Protein AF-A0A9E2J4Q6-F1 (afdb_monomer)

Solvent-accessible surface area (backbone atoms only — not comparable to full-atom values): 3330 Å² total; per-residue (Å²): 52,31,35,20,72,72,70,67,47,75,79,47,80,59,89,57,57,96,89,51,82,77,54,40,29,40,19,68,30,32,74,90,74,85,26,45,78,69,36,57,69,54,63,44,80,46,82,78,89,82,82,83,131

Foldseek 3Di:
DEAEPVPRDDPDDDDDDPPDDGWYKYFPDDPVHPDDPVSSVPIDIDDPVPDDD

Radius of gyration: 12.25 Å; Cα contacts (8 Å, |Δi|>4): 92; chains: 1; bounding box: 31×20×35 Å

Mean predicted aligned error: 7.3 Å

Structure (mmCIF, N/CA/C/O backbone):
data_AF-A0A9E2J4Q6-F1
#
_entry.id   AF-A0A9E2J4Q6-F1
#
loop_
_atom_site.group_PDB
_atom_site.id
_atom_site.type_symbol
_atom_site.label_atom_id
_atom_site.label_alt_id
_atom_site.label_comp_id
_atom_site.label_asym_id
_atom_site.label_entity_id
_atom_site.label_seq_id
_atom_site.pdbx_PDB_ins_code
_atom_site.Cartn_x
_atom_site.Cartn_y
_atom_site.Cartn_z
_atom_site.occupancy
_atom_site.B_iso_or_equiv
_atom_site.auth_seq_id
_atom_site.auth_comp_id
_atom_site.auth_asym_id
_atom_site.auth_atom_id
_atom_site.pdbx_PDB_model_num
ATOM 1 N N . MET A 1 1 ? 6.007 1.184 -5.140 1.00 83.31 1 MET A N 1
ATOM 2 C CA . MET A 1 1 ? 5.022 2.209 -4.683 1.00 83.31 1 MET A CA 1
ATOM 3 C C . MET A 1 1 ? 3.921 1.556 -3.860 1.00 83.31 1 MET A C 1
ATOM 5 O O . MET A 1 1 ? 3.673 0.389 -4.107 1.00 83.31 1 MET A O 1
ATOM 9 N N . VAL A 1 2 ? 3.270 2.266 -2.928 1.00 86.19 2 VAL A N 1
ATOM 10 C CA . VAL A 1 2 ? 2.164 1.722 -2.114 1.00 86.19 2 VAL A CA 1
ATOM 11 C C . VAL A 1 2 ? 0.832 2.377 -2.488 1.00 86.19 2 VAL A C 1
ATOM 13 O O . VAL A 1 2 ? 0.654 3.586 -2.291 1.00 86.19 2 VAL A O 1
ATOM 16 N N . GLN A 1 3 ? -0.109 1.581 -2.994 1.00 87.56 3 GLN A N 1
ATOM 17 C CA . GLN A 1 3 ? -1.424 2.020 -3.456 1.00 87.56 3 GLN A CA 1
ATOM 18 C C . GLN A 1 3 ? -2.556 1.389 -2.633 1.00 87.56 3 GLN A C 1
ATOM 20 O O . GLN A 1 3 ? -2.481 0.253 -2.175 1.00 87.56 3 GLN A O 1
ATOM 25 N N . CYS A 1 4 ? -3.624 2.153 -2.403 1.00 88.75 4 CYS A N 1
ATOM 26 C CA . CYS A 1 4 ?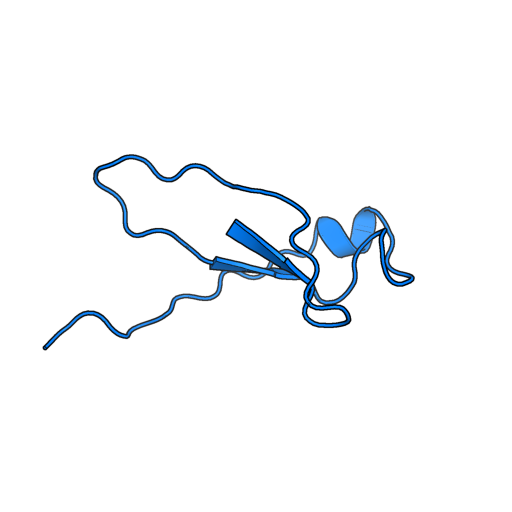 -4.820 1.653 -1.732 1.00 88.75 4 CYS A CA 1
ATOM 27 C C . CYS A 1 4 ? -5.849 1.135 -2.740 1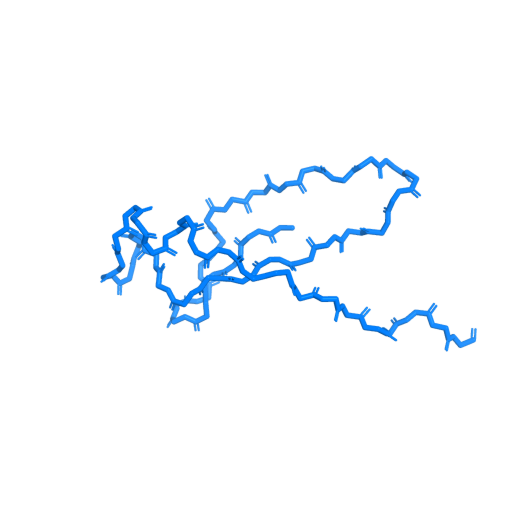.00 88.75 4 CYS A C 1
ATOM 29 O O . CYS A 1 4 ? -6.337 1.909 -3.557 1.00 88.75 4 CYS A O 1
ATOM 31 N N . ASN A 1 5 ? -6.277 -0.121 -2.622 1.00 87.94 5 ASN A N 1
ATOM 32 C CA . ASN A 1 5 ? -7.273 -0.711 -3.524 1.00 87.94 5 ASN A CA 1
ATOM 33 C C . ASN A 1 5 ? -8.674 -0.102 -3.378 1.00 87.94 5 ASN A C 1
ATOM 35 O O . ASN A 1 5 ? -9.429 -0.046 -4.344 1.00 87.94 5 ASN A O 1
ATOM 39 N N . ASN A 1 6 ? -9.031 0.390 -2.189 1.00 87.12 6 ASN A N 1
ATOM 40 C CA . ASN A 1 6 ? -10.374 0.920 -1.937 1.00 87.12 6 ASN A CA 1
ATOM 41 C C . ASN A 1 6 ? -10.609 2.320 -2.528 1.00 87.12 6 ASN A C 1
ATOM 43 O O . ASN A 1 6 ? -11.720 2.643 -2.930 1.00 87.12 6 ASN A O 1
ATOM 47 N N . CYS A 1 7 ? -9.585 3.174 -2.567 1.00 89.25 7 CYS A N 1
ATOM 48 C CA . CYS A 1 7 ? -9.725 4.559 -3.044 1.00 89.25 7 CYS A CA 1
ATOM 49 C C . CYS A 1 7 ? -8.702 4.968 -4.099 1.00 89.25 7 CYS A C 1
ATOM 51 O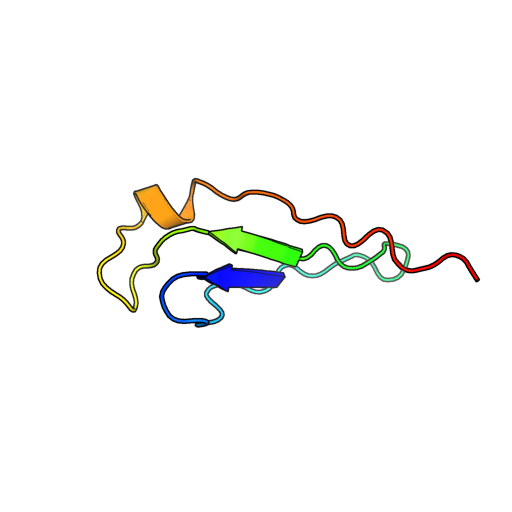 O . CYS A 1 7 ? -8.630 6.143 -4.453 1.00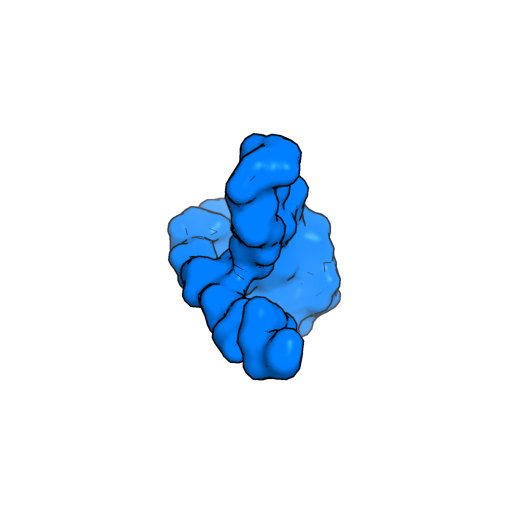 89.25 7 CYS A O 1
ATOM 53 N N . GLN A 1 8 ? -7.867 4.026 -4.538 1.00 87.44 8 GLN A N 1
ATOM 54 C CA . GLN A 1 8 ? -6.776 4.218 -5.494 1.00 87.44 8 GLN A CA 1
ATOM 55 C C . GLN A 1 8 ? -5.758 5.302 -5.113 1.00 87.44 8 GLN A C 1
ATOM 57 O O . GLN A 1 8 ? -4.898 5.650 -5.918 1.00 87.44 8 GLN A O 1
ATOM 62 N N . SER A 1 9 ? -5.801 5.816 -3.879 1.00 86.00 9 SER A N 1
ATOM 63 C CA . SER A 1 9 ? -4.832 6.802 -3.410 1.00 86.00 9 SER A CA 1
ATOM 64 C C . SER A 1 9 ? -3.461 6.170 -3.237 1.00 86.00 9 SER A C 1
ATOM 66 O O . SER A 1 9 ? -3.327 5.111 -2.619 1.00 86.00 9 SER A O 1
ATOM 68 N N . ILE A 1 10 ? -2.439 6.883 -3.703 1.00 87.12 10 ILE A N 1
ATOM 69 C CA . ILE A 1 10 ? -1.050 6.582 -3.372 1.00 87.12 10 ILE A CA 1
ATOM 70 C C . ILE A 1 10 ? -0.797 7.077 -1.947 1.00 87.12 10 ILE A C 1
ATOM 72 O O . ILE A 1 10 ? -1.016 8.255 -1.628 1.00 87.12 10 ILE A O 1
ATOM 76 N N . VAL A 1 11 ? -0.398 6.154 -1.076 1.00 87.44 11 VAL A N 1
ATOM 77 C CA . VAL A 1 11 ? -0.141 6.435 0.344 1.00 87.44 11 VAL A CA 1
ATOM 78 C C . VAL A 1 11 ? 1.339 6.568 0.644 1.00 87.44 11 VAL A C 1
ATOM 80 O O . VAL A 1 11 ? 1.703 7.307 1.551 1.00 87.44 11 VAL A O 1
ATOM 83 N N . ASN A 1 12 ? 2.187 5.890 -0.129 1.00 83.69 12 ASN A N 1
ATOM 84 C CA 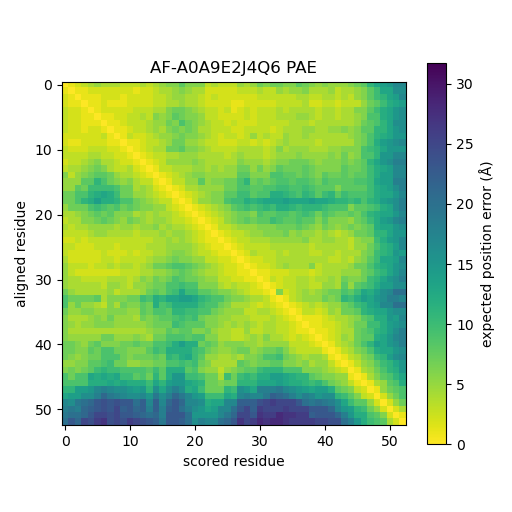. ASN A 1 12 ? 3.625 5.965 0.040 1.00 83.69 12 ASN A CA 1
ATOM 85 C C . ASN A 1 12 ? 4.358 5.643 -1.266 1.0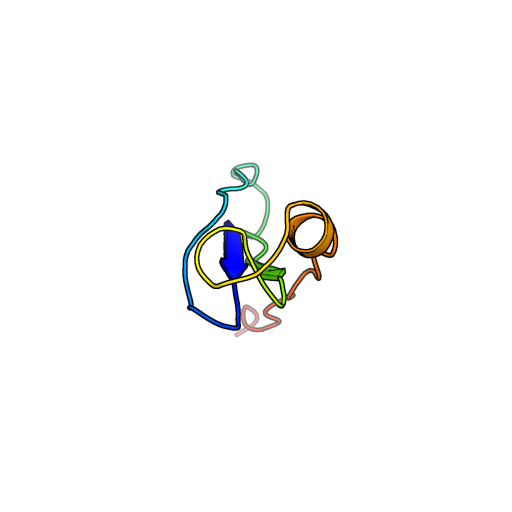0 83.69 12 ASN A C 1
ATOM 87 O O . ASN A 1 12 ? 3.858 4.899 -2.115 1.00 83.69 12 ASN A O 1
ATOM 91 N N . PHE A 1 13 ? 5.574 6.157 -1.396 1.00 82.31 13 PHE A N 1
ATOM 92 C CA . PHE A 1 13 ? 6.508 5.780 -2.446 1.00 82.31 13 PHE A CA 1
ATOM 93 C C . PHE A 1 13 ? 7.672 5.038 -1.796 1.00 82.31 13 PHE A C 1
ATOM 95 O O . PHE A 1 13 ? 8.209 5.475 -0.785 1.00 82.31 13 PHE A O 1
ATOM 102 N N . ILE A 1 14 ? 8.011 3.881 -2.356 1.00 80.19 14 ILE A N 1
ATOM 103 C CA . ILE A 1 14 ? 9.187 3.112 -1.958 1.00 80.19 14 ILE A CA 1
ATOM 104 C C . ILE A 1 14 ? 10.134 3.248 -3.137 1.00 80.19 14 ILE A C 1
ATOM 106 O O . ILE A 1 14 ? 9.770 2.844 -4.246 1.00 80.19 14 ILE A O 1
ATOM 110 N N . GLU A 1 15 ? 11.268 3.900 -2.903 1.00 77.88 15 GLU A N 1
ATOM 111 C CA . GLU A 1 15 ? 12.347 3.978 -3.879 1.00 77.88 15 GLU A CA 1
ATOM 112 C C . GLU A 1 15 ? 12.919 2.572 -4.064 1.00 77.88 15 GLU A C 1
ATOM 114 O O . GL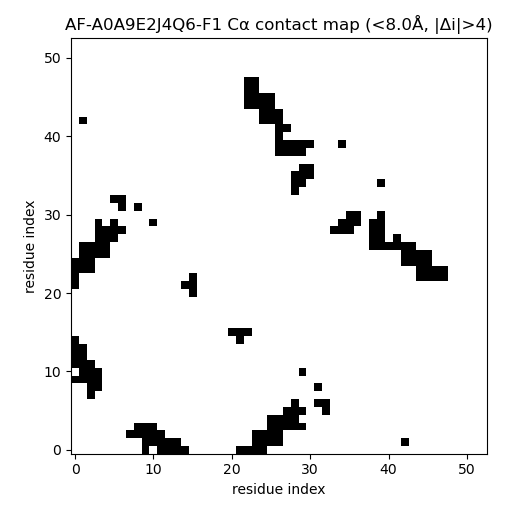U A 1 15 ? 13.253 1.900 -3.088 1.00 77.88 15 GLU A O 1
ATOM 119 N N . ALA A 1 16 ? 12.951 2.117 -5.313 1.00 75.81 16 ALA A N 1
ATOM 120 C CA . ALA A 1 16 ? 13.690 0.925 -5.694 1.00 75.81 16 ALA A CA 1
ATOM 121 C C . ALA A 1 16 ? 15.126 1.342 -6.015 1.00 75.81 16 ALA A C 1
ATOM 123 O O . ALA A 1 16 ? 15.341 2.432 -6.560 1.00 75.81 16 ALA A O 1
ATOM 124 N N . GLU A 1 17 ? 16.099 0.486 -5.705 1.00 82.25 17 GLU A N 1
ATOM 125 C CA . GLU A 1 17 ? 17.449 0.684 -6.223 1.00 82.25 17 GLU A CA 1
ATOM 126 C C . GLU A 1 17 ? 17.402 0.699 -7.760 1.00 82.25 17 GLU A C 1
ATOM 128 O O . GLU A 1 17 ? 16.612 -0.025 -8.367 1.00 82.25 17 GLU A O 1
ATOM 133 N N . PRO A 1 18 ? 18.271 1.470 -8.433 1.00 76.25 18 PRO A N 1
ATOM 134 C CA . PRO A 1 18 ? 18.265 1.580 -9.894 1.00 76.25 18 PRO A CA 1
ATOM 135 C C . PRO A 1 18 ? 18.530 0.251 -10.625 1.00 76.25 18 PRO A C 1
ATOM 137 O O . PRO A 1 18 ? 18.363 0.181 -11.840 1.00 76.25 18 PRO A O 1
ATOM 140 N N . SER A 1 19 ? 18.960 -0.786 -9.901 1.00 82.88 19 SER A N 1
ATOM 141 C CA . SER A 1 19 ? 19.210 -2.137 -10.419 1.00 82.88 19 SER A CA 1
ATOM 142 C C . SER A 1 19 ? 18.052 -3.113 -10.164 1.00 82.88 19 SER A C 1
ATOM 144 O O . SER A 1 19 ? 18.127 -4.258 -10.603 1.00 82.88 19 SER A O 1
ATOM 146 N N . GLU A 1 20 ? 17.017 -2.698 -9.430 1.00 76.31 20 GLU A N 1
ATOM 147 C CA . GLU A 1 20 ? 15.886 -3.537 -9.033 1.00 76.31 20 GLU A CA 1
ATOM 148 C C . GLU A 1 20 ? 14.628 -3.197 -9.836 1.00 76.31 20 GLU A C 1
ATOM 150 O O . GLU A 1 20 ? 14.384 -2.049 -10.214 1.00 76.31 20 GLU A O 1
ATOM 155 N N . GLU A 1 21 ? 13.791 -4.205 -10.074 1.00 78.56 21 GLU A N 1
ATOM 156 C CA . GLU A 1 21 ? 12.473 -3.978 -10.657 1.00 78.56 21 GLU A CA 1
ATOM 157 C C . GLU A 1 21 ? 11.556 -3.300 -9.626 1.00 78.56 21 GLU A C 1
ATOM 159 O O . GLU A 1 21 ? 11.477 -3.739 -8.473 1.00 78.56 21 GLU A O 1
ATOM 164 N N . PRO A 1 22 ? 10.838 -2.229 -10.003 1.00 74.75 22 PRO A N 1
ATOM 165 C CA . PRO A 1 22 ? 9.996 -1.506 -9.066 1.00 74.75 22 PRO A CA 1
ATOM 166 C C . PRO A 1 22 ? 8.808 -2.368 -8.623 1.00 74.75 22 PRO A C 1
ATOM 168 O O . PRO A 1 22 ? 7.922 -2.690 -9.412 1.00 74.75 22 PRO A O 1
ATOM 171 N N . ILE A 1 23 ? 8.746 -2.683 -7.328 1.00 78.62 23 ILE A N 1
ATOM 172 C CA . ILE A 1 23 ? 7.640 -3.455 -6.749 1.00 78.62 23 ILE A CA 1
ATOM 173 C C . ILE A 1 23 ? 6.460 -2.530 -6.427 1.00 78.62 23 ILE A C 1
ATOM 175 O O . ILE A 1 23 ? 6.600 -1.469 -5.794 1.00 78.62 23 ILE A O 1
ATOM 179 N N . ILE A 1 24 ? 5.268 -2.948 -6.854 1.00 81.25 24 ILE A N 1
ATOM 180 C CA . ILE A 1 24 ? 4.003 -2.328 -6.468 1.00 81.25 24 ILE A CA 1
ATOM 181 C C . ILE A 1 24 ? 3.470 -3.069 -5.247 1.00 81.25 24 ILE A C 1
ATOM 183 O O . ILE A 1 24 ? 3.477 -4.292 -5.163 1.00 81.25 24 ILE A O 1
ATOM 187 N N . PHE A 1 25 ? 3.043 -2.301 -4.265 1.00 83.50 25 PHE A N 1
ATOM 188 C CA . PHE A 1 25 ? 2.531 -2.782 -3.004 1.00 83.50 25 PHE A CA 1
ATOM 189 C C . PHE A 1 25 ? 1.101 -2.294 -2.852 1.00 83.50 25 PHE A C 1
ATOM 191 O O . PHE A 1 25 ? 0.838 -1.102 -3.012 1.00 83.50 25 PHE A O 1
ATOM 198 N N . ASP A 1 26 ? 0.199 -3.189 -2.476 1.00 86.12 26 ASP A N 1
ATOM 199 C CA . ASP A 1 26 ? -1.207 -2.859 -2.300 1.00 86.12 26 ASP A CA 1
ATOM 200 C C . ASP A 1 26 ? -1.644 -3.012 -0.848 1.00 86.12 26 ASP A C 1
ATOM 202 O O . ASP A 1 26 ? -1.268 -3.950 -0.134 1.00 86.12 26 ASP A O 1
ATOM 206 N N . ILE A 1 27 ? -2.498 -2.084 -0.424 1.00 88.69 27 ILE A N 1
ATOM 207 C CA . ILE A 1 27 ? -3.212 -2.132 0.852 1.00 88.69 27 ILE A CA 1
ATOM 208 C C . ILE A 1 27 ? -4.719 -2.098 0.608 1.00 88.69 27 ILE A C 1
ATOM 210 O O . ILE A 1 27 ? -5.215 -1.463 -0.323 1.00 88.69 27 ILE A O 1
ATOM 214 N N . ASN A 1 28 ? -5.479 -2.774 1.467 1.00 84.75 28 ASN A N 1
ATOM 215 C CA . ASN A 1 28 ? -6.931 -2.863 1.306 1.00 84.75 28 ASN A CA 1
ATOM 216 C C . ASN A 1 28 ? -7.645 -1.555 1.656 1.00 8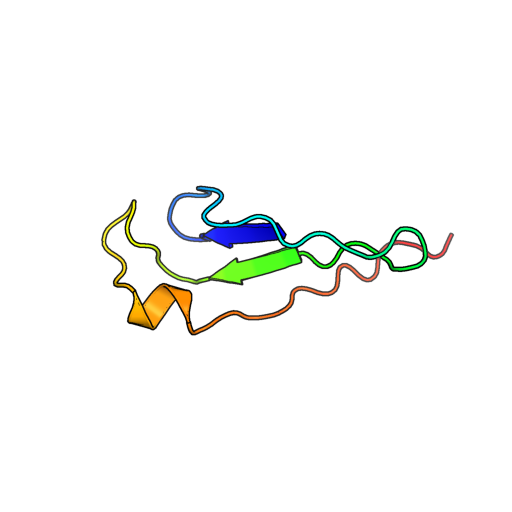4.75 28 ASN A C 1
ATOM 218 O O . ASN A 1 28 ? -8.613 -1.185 1.000 1.00 84.75 28 ASN A O 1
ATOM 222 N N . LYS A 1 29 ? -7.188 -0.857 2.697 1.00 85.81 29 LYS A N 1
ATOM 223 C CA . LYS A 1 29 ? -7.758 0.411 3.159 1.00 85.81 29 LYS A CA 1
ATOM 224 C C . LYS A 1 29 ? -6.637 1.319 3.635 1.00 85.81 29 LYS A C 1
ATOM 226 O O . LYS A 1 29 ? -5.627 0.834 4.128 1.00 85.81 29 LYS A O 1
ATOM 231 N N . CYS A 1 30 ? -6.842 2.627 3.521 1.00 86.94 30 CYS A N 1
ATOM 232 C CA . CYS A 1 30 ? -5.881 3.625 3.974 1.00 86.94 30 CYS A CA 1
ATOM 233 C C . CYS A 1 30 ? -6.540 4.754 4.755 1.00 86.94 30 CYS A C 1
ATOM 235 O O . CYS A 1 30 ? -7.753 4.966 4.667 1.00 86.94 30 CYS A O 1
ATOM 237 N N . SER A 1 31 ? -5.713 5.543 5.430 1.00 86.31 31 SER A N 1
ATOM 238 C CA . SER A 1 31 ? -6.099 6.714 6.220 1.00 86.31 31 SER A CA 1
ATOM 239 C C . SER A 1 31 ? -6.948 7.727 5.442 1.00 86.31 31 SER A C 1
ATOM 241 O O . SER A 1 31 ? -7.677 8.510 6.042 1.00 86.31 31 SER A O 1
ATOM 243 N N . LYS A 1 32 ? -6.877 7.725 4.101 1.00 84.12 32 LYS A N 1
ATOM 244 C CA . LYS A 1 32 ? -7.596 8.670 3.230 1.00 84.12 32 LYS A CA 1
ATOM 245 C C . LYS A 1 32 ? -9.025 8.245 2.863 1.00 84.12 32 LYS A C 1
ATOM 247 O O . LYS A 1 32 ? -9.754 9.059 2.309 1.00 84.12 32 LYS A O 1
ATOM 252 N N . CYS A 1 33 ? -9.437 7.002 3.133 1.00 82.00 33 CYS A N 1
ATOM 253 C CA . CYS A 1 33 ? -10.716 6.457 2.647 1.00 82.00 33 CYS A CA 1
ATOM 254 C C . CYS A 1 33 ? -11.533 5.661 3.678 1.00 82.00 33 CYS A C 1
ATOM 256 O O . CYS A 1 33 ? -12.352 4.839 3.273 1.00 82.00 33 CYS A O 1
ATOM 258 N N . ASN A 1 34 ? -11.296 5.865 4.980 1.00 83.44 34 ASN A N 1
ATOM 259 C CA . ASN A 1 34 ? -11.818 5.093 6.132 1.00 83.44 34 ASN A CA 1
ATOM 260 C C . ASN A 1 34 ? -11.005 3.850 6.546 1.00 83.44 34 ASN A C 1
ATOM 262 O O . ASN A 1 34 ? -11.533 2.961 7.215 1.00 83.44 34 ASN A O 1
ATOM 266 N N . GLY A 1 35 ? -9.740 3.752 6.151 1.00 82.62 35 GLY A N 1
ATOM 267 C CA . GLY A 1 35 ? -8.788 2.818 6.755 1.00 82.62 35 GLY A CA 1
ATOM 268 C C . GLY A 1 35 ? -8.085 3.416 7.969 1.00 82.62 35 GLY A C 1
ATOM 269 O O . GLY A 1 35 ? -8.120 4.625 8.197 1.00 82.62 35 GLY A O 1
ATOM 270 N N . THR A 1 36 ? -7.430 2.555 8.737 1.00 81.88 36 THR A N 1
ATOM 271 C CA . THR A 1 36 ? -6.579 2.931 9.870 1.00 81.88 36 THR A CA 1
ATOM 272 C C . THR A 1 36 ? -5.097 2.794 9.516 1.00 81.88 36 THR A C 1
ATOM 274 O O . THR A 1 36 ? -4.739 2.114 8.555 1.00 81.88 36 THR A O 1
ATOM 277 N N . LEU A 1 37 ? -4.214 3.368 10.340 1.00 78.75 37 LEU A N 1
ATOM 278 C CA . LEU A 1 37 ? -2.766 3.129 10.241 1.00 78.75 37 LEU A CA 1
ATOM 279 C C . LEU A 1 37 ? -2.397 1.638 10.376 1.00 78.75 37 LEU A C 1
ATOM 281 O O . LEU A 1 37 ? -1.332 1.227 9.925 1.00 78.75 37 LEU A O 1
ATOM 285 N N . GLU A 1 38 ? -3.243 0.812 11.000 1.00 80.62 38 GLU A N 1
ATOM 286 C CA . GLU A 1 38 ? -3.031 -0.640 11.065 1.00 80.62 38 GLU A CA 1
ATOM 287 C C . GLU A 1 38 ? -3.337 -1.335 9.735 1.00 80.62 38 GLU A C 1
ATOM 289 O O . GLU A 1 38 ? -2.670 -2.309 9.386 1.00 80.62 38 GLU A O 1
ATOM 294 N N . ASP A 1 39 ? -4.305 -0.826 8.970 1.00 77.81 39 ASP A N 1
ATOM 295 C CA . ASP A 1 39 ? -4.612 -1.329 7.629 1.00 77.81 39 ASP A CA 1
ATOM 296 C C . ASP A 1 39 ? -3.482 -1.006 6.642 1.00 77.81 39 ASP A C 1
ATOM 298 O O . ASP A 1 39 ? -3.152 -1.832 5.793 1.00 77.81 39 ASP A O 1
ATOM 302 N N . GLU A 1 40 ? -2.825 0.145 6.809 1.00 77.12 40 GLU A N 1
ATOM 303 C CA . GLU A 1 40 ? -1.661 0.544 6.005 1.00 77.12 40 GLU A CA 1
ATOM 304 C C . GLU A 1 40 ? -0.414 -0.306 6.285 1.00 77.12 40 GLU A C 1
ATOM 306 O O . GLU A 1 40 ? 0.458 -0.414 5.428 1.00 77.12 40 GLU A O 1
ATOM 311 N N . LYS A 1 41 ? -0.331 -0.952 7.456 1.00 77.25 41 LYS A N 1
ATOM 312 C CA . LYS A 1 41 ? 0.757 -1.889 7.787 1.00 77.25 41 LYS A CA 1
ATOM 313 C C . LYS A 1 41 ? 0.580 -3.263 7.140 1.00 77.25 41 LYS A C 1
ATOM 315 O O . LYS A 1 41 ? 1.543 -4.022 7.062 1.00 77.25 41 LYS A O 1
ATOM 320 N N . LYS A 1 42 ? -0.631 -3.605 6.686 1.00 78.88 42 LYS A N 1
ATOM 321 C CA . LYS A 1 42 ? -0.940 -4.889 6.035 1.00 78.88 42 LYS A CA 1
ATOM 322 C C . LYS A 1 42 ? -0.730 -4.776 4.532 1.00 78.88 42 LYS A C 1
ATOM 324 O O . LYS A 1 42 ? -1.680 -4.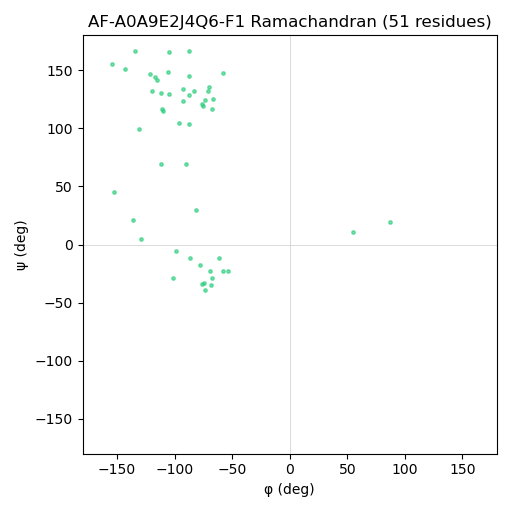777 3.748 1.00 78.88 42 LYS A O 1
ATOM 329 N N . VAL A 1 43 ? 0.535 -4.653 4.160 1.00 78.44 43 VAL A N 1
ATOM 330 C CA . VAL A 1 43 ? 0.962 -4.479 2.778 1.00 78.44 43 VAL A CA 1
ATOM 331 C C . VAL A 1 43 ? 1.141 -5.839 2.113 1.00 78.44 43 VAL A C 1
ATOM 333 O O . VAL A 1 43 ? 1.841 -6.698 2.645 1.00 78.44 43 VAL A O 1
ATOM 336 N N . ASN A 1 44 ? 0.529 -6.029 0.947 1.00 77.62 44 ASN A N 1
ATOM 337 C CA . ASN A 1 44 ? 0.792 -7.184 0.095 1.00 77.62 44 ASN A CA 1
ATOM 338 C C . ASN A 1 44 ? 1.643 -6.727 -1.087 1.00 77.62 44 ASN A C 1
ATOM 340 O O . ASN A 1 44 ? 1.319 -5.734 -1.737 1.00 77.62 44 ASN A O 1
ATOM 344 N N . ALA A 1 45 ? 2.741 -7.430 -1.352 1.00 71.00 45 ALA A N 1
ATOM 345 C CA . ALA A 1 45 ? 3.527 -7.189 -2.553 1.00 71.00 45 ALA A CA 1
ATOM 346 C C . ALA A 1 45 ? 2.772 -7.757 -3.757 1.00 71.00 45 ALA A C 1
ATOM 348 O O . ALA A 1 45 ? 2.441 -8.945 -3.778 1.00 71.00 45 ALA A O 1
ATOM 349 N N . PHE A 1 46 ? 2.513 -6.916 -4.751 1.00 65.81 46 PHE A N 1
ATOM 350 C CA . PHE A 1 46 ? 2.037 -7.353 -6.048 1.00 65.81 46 PHE A CA 1
ATOM 351 C C . PHE A 1 46 ? 3.250 -7.461 -6.968 1.00 65.81 46 PHE A C 1
ATOM 353 O O . PHE A 1 46 ? 3.821 -6.465 -7.413 1.00 65.81 46 PHE A O 1
ATOM 360 N N . TYR A 1 47 ? 3.674 -8.696 -7.221 1.00 61.97 47 TYR A N 1
ATOM 361 C CA . TYR A 1 47 ? 4.606 -8.964 -8.306 1.00 61.97 47 TYR A CA 1
ATOM 362 C C . TYR A 1 47 ? 3.813 -8.880 -9.604 1.00 61.97 47 TYR A C 1
ATOM 364 O O . TYR A 1 47 ? 2.854 -9.628 -9.777 1.00 61.97 47 TYR A O 1
ATOM 372 N N . TYR A 1 48 ? 4.180 -7.956 -10.487 1.00 58.62 48 TYR A N 1
ATOM 373 C CA . TYR A 1 48 ? 3.665 -7.917 -11.850 1.00 58.62 48 TYR A CA 1
ATOM 374 C C . TYR A 1 48 ? 4.589 -8.815 -12.691 1.00 58.62 48 TYR A C 1
ATOM 376 O O . TYR A 1 48 ? 5.717 -8.408 -12.956 1.00 58.62 48 TYR A O 1
ATOM 384 N N . PRO A 1 49 ? 4.203 -10.051 -13.063 1.00 53.03 49 PRO A N 1
ATOM 385 C CA . PRO A 1 49 ? 5.100 -10.988 -13.742 1.00 53.03 49 PRO A CA 1
ATOM 386 C C . PRO A 1 49 ? 5.194 -10.725 -15.257 1.00 53.03 49 PRO A C 1
ATOM 388 O O . PRO A 1 49 ? 5.403 -11.652 -16.034 1.00 53.03 49 PRO A O 1
ATOM 391 N N . ASP A 1 50 ? 5.035 -9.476 -15.691 1.00 52.94 50 ASP A N 1
ATOM 392 C CA . ASP A 1 50 ? 4.957 -9.096 -17.105 1.00 52.94 50 ASP A CA 1
ATOM 393 C C . ASP A 1 50 ? 6.191 -8.278 -17.506 1.00 52.94 50 ASP A C 1
ATOM 395 O O . ASP A 1 50 ? 6.128 -7.071 -17.734 1.00 52.94 50 ASP A O 1
ATOM 399 N N . ALA A 1 51 ? 7.344 -8.946 -17.554 1.00 51.53 51 ALA A N 1
ATOM 400 C CA . ALA A 1 51 ? 8.544 -8.418 -18.206 1.00 51.53 51 ALA A CA 1
ATOM 401 C C . ALA A 1 51 ? 9.475 -9.537 -18.710 1.00 51.53 51 ALA A C 1
ATOM 403 O O . ALA A 1 51 ? 10.687 -9.484 -18.538 1.00 51.53 51 ALA A O 1
ATOM 404 N N . PHE A 1 52 ? 8.917 -10.556 -19.365 1.00 49.06 52 PHE A N 1
ATOM 405 C CA . PHE A 1 52 ? 9.693 -11.397 -20.280 1.00 49.06 52 PHE A CA 1
ATOM 406 C C . PHE A 1 52 ? 8.925 -11.524 -21.598 1.00 49.06 52 PHE A C 1
ATOM 408 O O . PHE A 1 52 ? 7.988 -12.315 -21.701 1.00 49.06 52 PHE A O 1
ATOM 415 N N . ILE A 1 53 ? 9.323 -10.722 -22.590 1.00 46.09 53 ILE A N 1
ATOM 416 C CA . ILE A 1 53 ? 9.094 -10.996 -24.016 1.00 46.09 53 ILE A CA 1
ATOM 417 C C . ILE A 1 53 ? 10.464 -11.177 -24.658 1.00 46.09 53 ILE A C 1
ATOM 419 O O . ILE A 1 53 ? 11.320 -10.291 -24.432 1.00 46.09 53 ILE A O 1
#

Sequence (53 aa):
MVQCNNCQSIVNFIEAEPSEEPIIFDINKCSKCNGTLEDEKKVNAFYYPDAFI

Secondary structure (DSSP, 8-state):
-EEETTT--EEE--PPPTTSPPPEEEES--TTTT--HHHHT--EEE-------

pLDDT: mean 78.14, std 10.9, range [46.09, 89.25]